Protein AF-A0A927W6A1-F1 (afdb_monomer_lite)

Radius of gyration: 21.69 Å; chains: 1; bounding box: 51×26×65 Å

Organism: NCBI:txid318464

Structure (mmCIF, N/CA/C/O backbone):
data_AF-A0A927W6A1-F1
#
_entry.id   AF-A0A927W6A1-F1
#
loop_
_atom_site.group_PDB
_atom_site.id
_atom_site.type_symbol
_atom_site.label_atom_id
_atom_site.label_alt_id
_atom_site.label_comp_id
_atom_site.label_asym_id
_atom_site.label_entity_id
_atom_site.label_seq_id
_atom_site.pdbx_PDB_ins_code
_atom_site.Cartn_x
_atom_site.Cartn_y
_atom_site.Cartn_z
_atom_site.occupancy
_atom_site.B_iso_or_equiv
_atom_site.auth_seq_id
_atom_site.auth_comp_id
_atom_site.auth_asym_id
_atom_site.auth_atom_id
_atom_site.pdbx_PDB_model_num
ATOM 1 N N . MET A 1 1 ? 11.408 -4.685 -9.439 1.00 85.69 1 MET A N 1
ATOM 2 C CA . MET A 1 1 ? 10.162 -3.893 -9.348 1.00 85.69 1 MET A CA 1
ATOM 3 C C . MET A 1 1 ? 8.971 -4.724 -8.869 1.00 85.69 1 MET A C 1
ATOM 5 O O . MET A 1 1 ? 8.303 -4.329 -7.91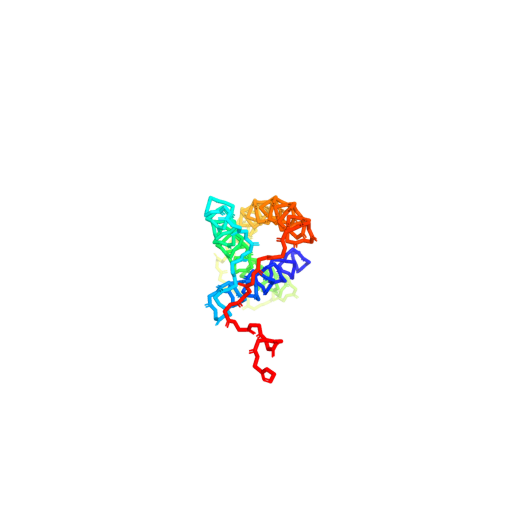9 1.00 85.69 1 MET A O 1
ATOM 9 N N . TYR A 1 2 ? 8.778 -5.912 -9.446 1.00 85.00 2 TYR A N 1
ATOM 10 C CA . TYR A 1 2 ? 7.746 -6.906 -9.119 1.00 85.00 2 TYR A CA 1
ATOM 11 C C . TYR A 1 2 ? 7.350 -7.038 -7.635 1.00 85.00 2 TYR A C 1
ATOM 13 O O . TYR A 1 2 ? 6.169 -6.963 -7.312 1.00 85.00 2 TYR A O 1
ATOM 21 N N . ILE A 1 3 ? 8.316 -7.168 -6.716 1.00 87.88 3 ILE A N 1
ATOM 22 C CA . ILE A 1 3 ? 8.034 -7.319 -5.273 1.00 87.88 3 ILE A CA 1
ATOM 23 C C . ILE A 1 3 ? 7.305 -6.092 -4.702 1.00 87.88 3 ILE A C 1
ATOM 25 O O . ILE A 1 3 ? 6.332 -6.233 -3.966 1.00 87.88 3 ILE A O 1
ATOM 29 N N . ILE A 1 4 ? 7.755 -4.884 -5.053 1.00 88.00 4 ILE A N 1
ATOM 30 C CA . ILE A 1 4 ? 7.174 -3.628 -4.556 1.00 88.00 4 ILE A CA 1
ATOM 31 C C . ILE A 1 4 ? 5.746 -3.462 -5.085 1.00 88.00 4 ILE A C 1
ATOM 33 O O . ILE A 1 4 ? 4.840 -3.094 -4.338 1.00 88.00 4 ILE A O 1
ATOM 37 N N . VAL A 1 5 ? 5.531 -3.790 -6.359 1.00 89.12 5 VAL A N 1
ATOM 38 C CA . VAL A 1 5 ? 4.205 -3.768 -6.991 1.00 89.12 5 VAL A CA 1
ATOM 39 C C . VAL A 1 5 ? 3.268 -4.774 -6.325 1.00 89.12 5 VAL A C 1
ATOM 41 O O . VAL A 1 5 ?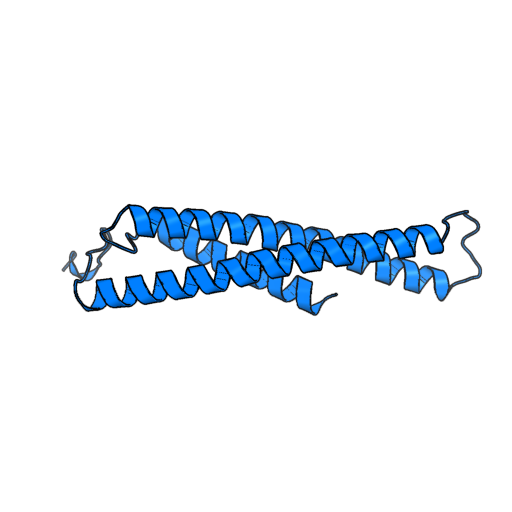 2.162 -4.406 -5.935 1.00 89.12 5 VAL A O 1
ATOM 44 N N . GLY A 1 6 ? 3.733 -6.006 -6.102 1.00 89.00 6 GLY A N 1
ATOM 45 C CA . GLY A 1 6 ? 2.965 -7.037 -5.402 1.00 89.00 6 GLY A CA 1
ATOM 46 C C . GLY A 1 6 ? 2.555 -6.617 -3.987 1.00 89.00 6 GLY A C 1
ATOM 47 O O . GLY A 1 6 ? 1.400 -6.797 -3.599 1.00 89.00 6 GLY A O 1
ATOM 48 N N . LEU A 1 7 ? 3.460 -5.985 -3.231 1.00 91.56 7 LEU A N 1
ATOM 49 C CA . LEU A 1 7 ? 3.157 -5.451 -1.899 1.00 91.56 7 LEU A CA 1
ATOM 50 C C . LEU A 1 7 ? 2.122 -4.318 -1.940 1.00 91.56 7 LEU A C 1
ATOM 52 O O . LEU A 1 7 ? 1.217 -4.291 -1.108 1.00 91.56 7 LEU A O 1
ATOM 56 N N . ASN A 1 8 ? 2.213 -3.407 -2.911 1.00 89.88 8 ASN A N 1
ATOM 57 C CA . ASN A 1 8 ? 1.224 -2.341 -3.078 1.00 89.88 8 ASN A CA 1
ATOM 58 C C . ASN A 1 8 ? -0.168 -2.895 -3.408 1.00 89.88 8 ASN A C 1
ATOM 60 O O . ASN A 1 8 ? -1.151 -2.473 -2.802 1.00 89.88 8 ASN A O 1
ATOM 64 N N . ILE A 1 9 ? -0.259 -3.885 -4.300 1.00 92.12 9 ILE A N 1
ATOM 65 C CA . ILE A 1 9 ? -1.526 -4.562 -4.615 1.00 92.12 9 ILE A CA 1
ATOM 66 C C . ILE A 1 9 ? -2.114 -5.204 -3.351 1.00 92.12 9 ILE A C 1
ATOM 68 O O . ILE A 1 9 ? -3.295 -5.015 -3.051 1.00 92.12 9 ILE A O 1
ATOM 72 N N . LEU A 1 10 ? -1.290 -5.900 -2.560 1.00 93.44 10 LEU A N 1
ATOM 73 C CA . LEU A 1 10 ? -1.716 -6.501 -1.293 1.00 93.44 10 LEU A CA 1
ATOM 74 C C . LEU A 1 10 ? -2.269 -5.451 -0.313 1.00 93.44 10 LEU A C 1
ATOM 76 O O . LEU A 1 10 ? -3.312 -5.672 0.305 1.00 93.44 10 LEU A O 1
ATOM 80 N N . LEU A 1 11 ? -1.604 -4.298 -0.184 1.00 91.81 11 LEU A N 1
ATOM 81 C CA . LEU A 1 11 ? -2.062 -3.201 0.675 1.00 91.81 11 LEU A CA 1
ATOM 82 C C . LEU A 1 11 ? -3.423 -2.650 0.233 1.00 91.81 11 LEU A C 1
ATOM 84 O O . LEU A 1 11 ? -4.281 -2.404 1.084 1.00 91.81 11 LEU A O 1
ATOM 88 N N . VAL A 1 12 ? -3.651 -2.510 -1.077 1.00 91.94 12 VAL A N 1
ATOM 89 C CA . VAL A 1 12 ? -4.958 -2.105 -1.618 1.00 91.94 12 VAL A CA 1
ATOM 90 C C . VAL A 1 12 ? -6.034 -3.123 -1.237 1.00 91.94 12 VAL A C 1
ATOM 92 O O . VAL A 1 12 ? -7.084 -2.730 -0.728 1.00 91.94 12 VAL A O 1
ATOM 95 N N . PHE A 1 13 ? -5.770 -4.424 -1.394 1.00 91.88 13 PHE A N 1
ATOM 96 C CA . PHE A 1 13 ? -6.717 -5.472 -0.995 1.00 91.88 13 PHE A CA 1
ATOM 97 C C . PHE A 1 13 ? -7.076 -5.401 0.492 1.00 91.88 13 PHE A C 1
ATOM 99 O O . PHE A 1 13 ? -8.257 -5.449 0.846 1.00 91.88 13 PHE A O 1
ATOM 106 N N . ILE A 1 14 ? -6.081 -5.239 1.369 1.00 89.81 14 ILE A N 1
ATOM 107 C CA . ILE A 1 14 ? -6.315 -5.093 2.811 1.00 89.81 14 ILE A CA 1
ATOM 108 C C . ILE A 1 14 ? -7.198 -3.868 3.082 1.00 89.81 14 ILE A C 1
ATOM 110 O O . ILE A 1 14 ? -8.185 -3.969 3.813 1.00 89.81 14 ILE A O 1
ATOM 114 N N . ALA A 1 15 ? -6.887 -2.725 2.469 1.00 88.31 15 ALA A N 1
ATOM 115 C CA . ALA A 1 15 ? -7.644 -1.494 2.657 1.00 88.31 15 ALA A CA 1
ATOM 116 C C . ALA A 1 15 ? -9.111 -1.630 2.203 1.00 88.31 15 ALA A C 1
ATOM 118 O O . ALA A 1 15 ? -10.015 -1.201 2.924 1.00 88.31 15 ALA A O 1
ATOM 119 N N . VAL A 1 16 ? -9.366 -2.303 1.074 1.00 87.94 16 VAL A N 1
ATOM 120 C CA . VAL A 1 16 ? -10.724 -2.593 0.581 1.00 87.94 16 VAL A CA 1
ATOM 121 C C . VAL A 1 16 ? -11.497 -3.474 1.561 1.00 87.94 16 VAL A C 1
ATOM 123 O O . VAL A 1 16 ? -12.635 -3.150 1.899 1.00 87.94 16 VAL A O 1
ATOM 126 N N . ILE A 1 17 ? -10.888 -4.544 2.086 1.00 86.56 17 ILE A N 1
ATOM 127 C CA . ILE A 1 17 ? -11.534 -5.423 3.078 1.00 86.56 17 ILE A CA 1
ATOM 128 C C . ILE A 1 17 ? -11.984 -4.620 4.307 1.00 86.56 17 ILE A C 1
ATOM 130 O O . ILE A 1 17 ? -13.095 -4.806 4.810 1.00 86.56 17 ILE A O 1
ATOM 134 N N . TYR A 1 18 ? -11.144 -3.705 4.793 1.00 82.94 18 TYR A N 1
ATOM 135 C CA . TYR A 1 18 ? -11.494 -2.858 5.932 1.00 82.94 18 TYR A CA 1
ATOM 136 C C . TYR A 1 18 ? -12.548 -1.804 5.597 1.00 82.94 18 TYR A C 1
ATOM 138 O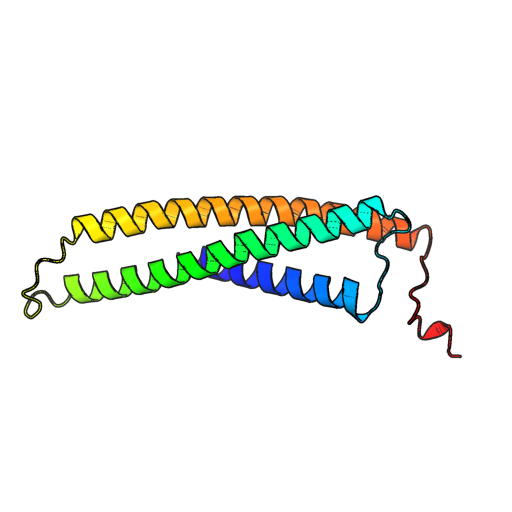 O . TYR A 1 18 ? -13.420 -1.548 6.426 1.00 82.94 18 TYR A O 1
ATOM 146 N N . MET A 1 19 ? -12.521 -1.234 4.393 1.00 83.19 19 MET A N 1
ATOM 147 C CA . MET A 1 19 ? -13.551 -0.305 3.927 1.00 83.19 19 MET A CA 1
ATOM 148 C C . MET A 1 19 ? -14.925 -0.985 3.861 1.00 83.19 19 MET A C 1
ATOM 150 O O . MET A 1 19 ? -15.900 -0.452 4.390 1.00 83.19 19 MET A O 1
ATOM 154 N N . VAL A 1 20 ? -14.983 -2.199 3.304 1.00 80.25 20 VAL A N 1
ATOM 155 C CA . VAL A 1 20 ? -16.177 -3.059 3.276 1.00 80.25 20 VAL A CA 1
ATOM 156 C C . VAL A 1 20 ? -16.678 -3.307 4.697 1.00 80.25 20 VAL A C 1
ATOM 158 O O . VAL A 1 20 ? -17.848 -3.060 4.979 1.00 80.25 20 VAL A O 1
ATOM 161 N N . LYS A 1 21 ? -15.802 -3.715 5.627 1.00 74.31 21 LYS A N 1
ATOM 162 C CA . LYS A 1 21 ? -16.183 -3.910 7.038 1.00 74.31 21 LYS A CA 1
ATOM 163 C C . LYS A 1 21 ? -16.745 -2.639 7.680 1.00 74.31 21 LYS A C 1
ATOM 165 O O . LYS A 1 21 ? -17.721 -2.721 8.419 1.00 74.31 21 LYS A O 1
ATOM 170 N N . ASN A 1 22 ? -16.156 -1.480 7.401 1.00 71.94 22 ASN A N 1
ATOM 171 C CA . ASN A 1 22 ? -16.568 -0.216 8.005 1.00 71.94 22 ASN A CA 1
ATOM 172 C C . ASN A 1 22 ? -17.930 0.270 7.462 1.00 71.94 22 ASN A C 1
ATOM 174 O O . ASN A 1 22 ? -18.780 0.696 8.239 1.00 71.94 22 ASN A O 1
ATOM 178 N N . ILE A 1 23 ? -18.163 0.158 6.146 1.00 68.62 23 ILE A N 1
ATOM 179 C CA . ILE A 1 23 ? -19.380 0.654 5.477 1.00 68.62 23 ILE A CA 1
ATOM 180 C C . ILE A 1 23 ? -20.533 -0.359 5.549 1.00 68.62 23 ILE A C 1
ATOM 182 O O . ILE A 1 23 ? -21.614 -0.023 6.027 1.00 68.62 23 ILE A O 1
ATOM 186 N N . LEU A 1 24 ? -20.327 -1.600 5.090 1.00 59.53 24 LEU A N 1
ATOM 187 C CA . LEU A 1 24 ? -21.413 -2.581 4.916 1.00 59.53 24 LEU A CA 1
ATOM 188 C C . LEU A 1 24 ? -21.916 -3.149 6.242 1.00 59.53 24 LEU A C 1
ATOM 190 O O . LEU A 1 24 ? -23.111 -3.375 6.404 1.00 59.53 24 LEU A O 1
ATOM 194 N N . ILE A 1 25 ? -21.022 -3.352 7.210 1.00 58.03 25 ILE A N 1
ATOM 195 C CA . ILE A 1 25 ? -21.390 -3.919 8.517 1.00 58.03 25 ILE A CA 1
ATOM 196 C C . ILE A 1 25 ? -21.789 -2.800 9.499 1.00 58.03 25 ILE A C 1
ATOM 198 O O . ILE A 1 25 ? -22.203 -3.069 10.625 1.00 58.03 25 ILE A O 1
ATOM 202 N N . ASN A 1 26 ? -21.703 -1.528 9.073 1.00 58.44 26 ASN A N 1
ATOM 203 C CA . ASN A 1 26 ? -21.897 -0.351 9.925 1.00 58.44 26 ASN A CA 1
ATOM 204 C C . ASN A 1 26 ? -21.099 -0.494 11.240 1.00 58.44 26 ASN A C 1
ATOM 206 O O . ASN A 1 26 ? -21.582 -0.222 12.345 1.00 58.44 26 ASN A O 1
ATOM 210 N N . TYR A 1 27 ? -19.893 -1.052 11.102 1.00 58.84 27 TYR A N 1
ATOM 211 C CA . TYR A 1 27 ? -19.079 -1.527 12.205 1.00 58.84 27 TYR A CA 1
ATOM 212 C C . TYR A 1 27 ? -18.365 -0.331 12.824 1.00 58.84 27 TYR A C 1
ATOM 214 O O . TYR A 1 27 ? -17.349 0.135 12.312 1.00 58.84 27 TYR A O 1
ATOM 222 N N . ARG A 1 28 ? -18.896 0.190 13.936 1.00 60.19 28 ARG A N 1
ATOM 223 C CA . ARG A 1 28 ? -18.174 1.189 14.730 1.00 60.19 28 ARG A CA 1
ATOM 224 C C . ARG A 1 28 ? -16.942 0.528 15.334 1.00 60.19 28 ARG A C 1
ATOM 226 O O . ARG A 1 28 ? -17.056 -0.251 16.274 1.00 60.19 28 ARG A O 1
ATOM 233 N N . LEU A 1 29 ? -15.776 0.872 14.790 1.00 62.06 29 LEU A N 1
ATOM 234 C CA . LEU A 1 29 ? -14.492 0.429 15.318 1.00 62.06 29 LEU A CA 1
ATOM 235 C C . LEU A 1 29 ? -14.321 0.964 16.753 1.00 62.06 29 LEU A C 1
ATOM 237 O O . LEU A 1 29 ? -14.134 0.175 17.661 1.00 62.06 29 LEU A O 1
ATOM 241 N N . SER A 1 30 ? -14.489 2.262 17.003 1.00 61.12 30 SER A N 1
ATOM 242 C CA . SER A 1 30 ? -14.450 2.861 18.352 1.00 61.12 30 SER A CA 1
ATOM 243 C C . SER A 1 30 ? -15.720 3.655 18.675 1.00 61.12 30 SER A C 1
ATOM 245 O O . SER A 1 30 ? -16.429 4.107 17.766 1.00 61.12 30 SER A O 1
ATOM 247 N N . GLU A 1 31 ? -15.997 3.853 19.973 1.00 65.69 31 GLU A N 1
ATOM 248 C CA . GLU A 1 31 ? -16.993 4.830 20.447 1.00 65.69 31 GLU A CA 1
ATOM 249 C C . GLU A 1 31 ? -16.568 6.266 20.125 1.00 65.69 31 GLU A C 1
ATOM 251 O O . GLU A 1 31 ? -17.409 7.135 19.886 1.00 65.69 31 GLU A O 1
ATOM 256 N N . SER A 1 32 ? -15.257 6.508 20.050 1.00 67.38 32 SER A N 1
ATOM 257 C CA . SER A 1 32 ? -14.695 7.782 19.630 1.00 67.38 32 SER A CA 1
ATOM 258 C C . SER A 1 32 ? -14.856 7.969 18.120 1.00 67.38 32 SER A C 1
ATOM 260 O O . SER A 1 32 ? -14.165 7.344 17.310 1.00 67.38 32 SER A O 1
ATOM 262 N N . GLY A 1 33 ? -15.738 8.895 17.728 1.00 69.69 33 GLY A N 1
ATOM 263 C CA . GLY A 1 33 ? -15.920 9.286 16.325 1.00 69.69 33 GLY A CA 1
ATOM 264 C C . GLY A 1 33 ? -14.626 9.767 15.655 1.00 69.69 33 GLY A C 1
ATOM 265 O O . GLY A 1 33 ? -14.429 9.528 14.465 1.00 69.69 33 GLY A O 1
ATOM 266 N N . LEU A 1 34 ? -13.705 10.354 16.428 1.00 78.12 34 LEU A N 1
ATOM 267 C CA . LEU A 1 34 ? -12.410 10.827 15.938 1.00 78.12 34 LEU A CA 1
ATOM 268 C C . LEU A 1 34 ? -11.512 9.668 15.486 1.00 78.12 34 LEU A C 1
ATOM 270 O O . LEU A 1 34 ? -10.951 9.727 14.395 1.00 78.12 34 LEU A O 1
ATOM 274 N N . LYS A 1 35 ? -11.428 8.577 16.262 1.00 79.06 35 LYS A N 1
ATOM 275 C CA . LYS A 1 35 ? -10.618 7.401 15.894 1.00 79.06 35 LYS A CA 1
ATOM 276 C C . LYS A 1 35 ? -11.131 6.724 14.618 1.00 79.06 35 LYS A C 1
ATOM 278 O O . LYS A 1 35 ? -10.330 6.337 13.769 1.00 79.06 35 LYS A O 1
ATOM 283 N N . ASN A 1 36 ? -12.453 6.637 14.449 1.00 77.12 36 ASN A N 1
ATOM 284 C CA . ASN A 1 36 ? -13.058 6.104 13.222 1.00 77.12 36 ASN A CA 1
ATOM 285 C C . ASN A 1 36 ? -12.771 7.005 12.012 1.00 77.12 36 ASN A C 1
ATOM 287 O O . ASN A 1 36 ? -12.456 6.496 10.938 1.00 77.12 36 ASN A O 1
ATOM 291 N N . GLY A 1 37 ? -12.820 8.330 12.196 1.00 80.56 37 GLY A N 1
ATOM 292 C CA . GLY A 1 37 ? -12.425 9.300 11.172 1.00 80.56 37 GLY A CA 1
ATOM 293 C C . GLY A 1 37 ? -10.957 9.152 10.763 1.00 80.56 37 GLY A C 1
ATOM 294 O O . GLY A 1 37 ? -10.661 9.049 9.575 1.00 80.56 37 GLY A O 1
ATOM 295 N N . CYS A 1 38 ? -10.042 9.043 11.733 1.00 85.88 38 CYS A N 1
ATOM 296 C CA . CYS A 1 38 ? -8.621 8.804 11.464 1.00 85.88 38 CYS A CA 1
ATOM 297 C C . CYS A 1 38 ? -8.388 7.501 10.688 1.00 85.88 38 CYS A C 1
ATOM 299 O O . CYS A 1 38 ? -7.598 7.489 9.748 1.00 85.88 38 CYS A O 1
ATOM 301 N N . ILE A 1 39 ? -9.092 6.418 11.032 1.00 85.56 39 ILE A N 1
ATOM 302 C CA . ILE A 1 39 ? -9.004 5.158 10.284 1.00 85.56 39 ILE A CA 1
ATOM 303 C C . ILE A 1 39 ? -9.489 5.325 8.844 1.00 85.56 39 ILE A C 1
ATOM 305 O O . ILE A 1 39 ? -8.816 4.856 7.930 1.00 85.56 39 ILE A O 1
ATOM 309 N N . ALA A 1 40 ? -10.617 6.003 8.627 1.00 85.94 40 ALA A N 1
ATOM 310 C CA . ALA A 1 40 ? -11.127 6.242 7.280 1.00 85.94 40 ALA A CA 1
ATOM 311 C C . ALA A 1 40 ? -10.120 7.037 6.431 1.00 85.94 40 ALA A C 1
ATOM 313 O O . ALA A 1 40 ? -9.833 6.649 5.302 1.00 85.94 40 ALA A O 1
ATOM 314 N N . ILE A 1 41 ? -9.518 8.087 7.002 1.00 89.31 41 ILE A N 1
ATOM 315 C CA . ILE A 1 41 ? -8.482 8.885 6.331 1.00 89.31 41 ILE A CA 1
ATOM 316 C C . ILE A 1 41 ? -7.266 8.019 5.983 1.00 89.31 41 ILE A C 1
ATOM 318 O O . ILE A 1 41 ? -6.789 8.061 4.851 1.00 89.31 41 ILE A O 1
ATOM 322 N N . LEU A 1 42 ? -6.786 7.198 6.921 1.00 90.12 42 LEU A N 1
ATOM 323 C CA . LEU A 1 42 ? -5.649 6.308 6.679 1.00 90.12 42 LEU A CA 1
ATOM 324 C C . LEU A 1 42 ? -5.944 5.279 5.584 1.00 90.12 42 LEU A C 1
ATOM 326 O O . LEU A 1 42 ? -5.078 5.026 4.752 1.00 90.12 42 LEU A O 1
ATOM 330 N N . ILE A 1 43 ? -7.159 4.724 5.541 1.00 88.88 43 ILE A N 1
ATOM 331 C CA . ILE A 1 43 ? -7.595 3.826 4.463 1.00 88.88 43 ILE A CA 1
ATOM 332 C C . ILE A 1 43 ? -7.549 4.551 3.114 1.00 88.88 43 ILE A C 1
ATOM 334 O O . ILE A 1 43 ? -6.975 4.014 2.169 1.00 88.88 43 ILE A O 1
ATOM 338 N N . CYS A 1 44 ? -8.073 5.776 3.026 1.00 90.62 44 CYS A N 1
ATOM 339 C CA . CYS A 1 44 ? -8.031 6.564 1.792 1.00 90.62 44 CYS A CA 1
ATOM 340 C C . CYS A 1 44 ? -6.595 6.835 1.324 1.00 90.62 44 CYS A C 1
ATOM 342 O O . CYS A 1 44 ? -6.293 6.650 0.147 1.00 90.62 44 CYS A O 1
ATOM 344 N N . ILE A 1 45 ? -5.699 7.220 2.240 1.00 91.69 45 ILE A N 1
ATOM 345 C CA . ILE A 1 45 ? -4.277 7.441 1.935 1.00 91.69 45 ILE A CA 1
ATOM 346 C C . ILE A 1 45 ? -3.639 6.139 1.436 1.00 91.69 45 ILE A C 1
ATOM 348 O O . ILE A 1 45 ? -2.986 6.137 0.395 1.00 91.69 45 ILE A O 1
ATOM 352 N N . MET A 1 46 ? -3.860 5.012 2.118 1.00 92.75 46 MET A N 1
ATOM 353 C CA . MET A 1 46 ? -3.315 3.721 1.689 1.00 92.75 46 MET A CA 1
ATOM 354 C C . MET A 1 46 ? -3.793 3.331 0.290 1.00 92.75 46 MET A C 1
ATOM 356 O O . MET A 1 46 ? -2.958 2.997 -0.543 1.00 92.75 46 MET A O 1
ATOM 360 N N . VAL A 1 47 ? -5.098 3.411 0.008 1.00 93.00 47 VAL A N 1
ATOM 361 C CA . VAL A 1 47 ? -5.648 3.077 -1.318 1.00 93.00 47 VAL A CA 1
ATOM 362 C C . VAL A 1 47 ? -5.076 3.998 -2.390 1.00 93.00 47 VAL A C 1
ATOM 364 O O . VAL A 1 47 ? -4.656 3.515 -3.437 1.00 93.00 47 VAL A O 1
ATOM 367 N N . TRP A 1 48 ? -5.014 5.305 -2.127 1.00 93.75 48 TRP A N 1
ATOM 368 C CA . TRP A 1 48 ? -4.499 6.273 -3.090 1.00 93.75 48 TRP A CA 1
ATOM 369 C C . TRP A 1 48 ? -3.029 6.013 -3.422 1.00 93.75 48 TRP A C 1
ATOM 371 O O . TRP A 1 48 ? -2.673 5.848 -4.586 1.00 93.75 48 TRP A O 1
ATOM 381 N N . PHE A 1 49 ? -2.162 5.946 -2.412 1.00 93.81 49 PHE A N 1
ATOM 382 C CA . PHE A 1 49 ? -0.724 5.813 -2.638 1.00 93.81 49 PHE A CA 1
ATOM 383 C C . PHE A 1 49 ? -0.331 4.404 -3.089 1.00 93.81 49 PHE A C 1
ATOM 385 O O . PHE A 1 49 ? 0.439 4.275 -4.037 1.00 93.81 49 PHE A O 1
ATOM 392 N N . ALA A 1 50 ? -0.887 3.345 -2.492 1.00 91.56 50 ALA A N 1
ATOM 393 C CA . ALA A 1 50 ? -0.599 1.981 -2.935 1.00 91.56 50 ALA A CA 1
ATOM 394 C C . ALA A 1 50 ? -1.202 1.693 -4.320 1.00 91.56 50 ALA A C 1
ATOM 396 O O . ALA A 1 50 ? -0.547 1.067 -5.147 1.00 91.56 50 ALA A O 1
ATOM 397 N N . GLY A 1 51 ? -2.403 2.203 -4.618 1.00 91.50 51 GLY A N 1
ATOM 398 C CA . GLY A 1 51 ? -3.026 2.066 -5.936 1.00 91.50 51 GLY A CA 1
ATOM 399 C C . GLY A 1 51 ? -2.204 2.737 -7.036 1.00 91.50 51 GLY A C 1
ATOM 400 O O . GLY A 1 51 ? -1.869 2.096 -8.030 1.00 91.50 51 GLY A O 1
ATOM 401 N N . ASN A 1 52 ? -1.793 3.992 -6.830 1.00 91.50 52 ASN A N 1
ATOM 402 C CA . ASN A 1 52 ? -0.917 4.689 -7.776 1.00 91.50 52 ASN A CA 1
ATOM 403 C C . ASN A 1 52 ? 0.462 4.015 -7.888 1.00 91.50 52 ASN A C 1
ATOM 405 O O . ASN A 1 52 ? 0.972 3.850 -8.993 1.00 91.50 52 ASN A O 1
ATOM 409 N N . GLY A 1 53 ? 1.044 3.565 -6.770 1.00 88.44 53 GLY A N 1
ATOM 410 C CA . GLY A 1 53 ? 2.307 2.821 -6.767 1.00 88.44 53 GLY A CA 1
ATOM 411 C C . GLY A 1 53 ? 2.234 1.505 -7.547 1.00 88.44 53 GLY A C 1
ATOM 412 O O . GLY A 1 53 ? 3.180 1.162 -8.253 1.00 88.44 53 GLY A O 1
ATOM 413 N N . ALA A 1 54 ? 1.109 0.790 -7.469 1.00 91.38 54 ALA A N 1
ATOM 414 C CA . ALA A 1 54 ? 0.874 -0.418 -8.252 1.00 91.38 54 ALA A CA 1
ATOM 415 C C . ALA A 1 54 ? 0.711 -0.109 -9.747 1.00 91.38 54 ALA A C 1
ATOM 417 O O . ALA A 1 54 ? 1.381 -0.731 -10.564 1.00 91.38 54 ALA A O 1
ATOM 418 N N . LEU A 1 55 ? -0.123 0.875 -10.107 1.00 91.69 55 LEU A N 1
ATOM 419 C CA . LEU A 1 55 ? -0.378 1.236 -11.507 1.00 91.69 55 LEU A CA 1
ATOM 420 C C . LEU A 1 55 ? 0.887 1.706 -12.232 1.00 91.69 55 LEU A C 1
ATOM 422 O O . LEU A 1 55 ? 1.184 1.227 -13.323 1.00 91.69 55 LEU A O 1
ATOM 426 N N . VAL A 1 56 ? 1.646 2.622 -11.625 1.00 89.62 56 VAL A N 1
ATOM 427 C CA . VAL A 1 56 ? 2.913 3.102 -12.200 1.00 89.62 56 VAL A CA 1
ATOM 428 C C . VAL A 1 56 ? 3.941 1.970 -12.235 1.00 89.62 56 VAL A C 1
ATOM 430 O O . VAL A 1 56 ? 4.660 1.811 -13.215 1.00 89.62 56 VAL A O 1
ATOM 433 N N . GLY A 1 57 ? 3.976 1.126 -11.202 1.00 88.31 57 GLY A N 1
ATOM 434 C CA . GLY A 1 57 ? 4.901 0.003 -11.149 1.00 88.31 57 GLY A CA 1
ATOM 435 C C . GLY A 1 57 ? 4.656 -1.078 -12.204 1.00 88.31 57 GLY A C 1
ATOM 436 O O . GLY A 1 57 ? 5.629 -1.638 -12.698 1.00 88.31 57 GLY A O 1
ATOM 437 N N . ILE A 1 58 ? 3.399 -1.343 -12.580 1.00 90.06 58 ILE A N 1
ATOM 438 C CA . ILE A 1 58 ? 3.058 -2.253 -13.689 1.00 90.06 58 ILE A CA 1
ATOM 439 C C . ILE A 1 58 ? 3.571 -1.687 -15.016 1.00 90.06 58 ILE A C 1
ATOM 441 O O . ILE A 1 58 ? 4.247 -2.396 -15.751 1.00 90.06 58 ILE A O 1
ATOM 445 N N . LYS A 1 59 ? 3.343 -0.395 -15.283 1.00 87.69 59 LYS A N 1
ATOM 446 C CA . LYS A 1 59 ? 3.839 0.256 -16.508 1.00 87.69 59 LYS A CA 1
ATOM 447 C C . LYS A 1 59 ? 5.361 0.212 -16.626 1.00 87.69 59 LYS A C 1
ATOM 449 O O . LYS A 1 59 ? 5.887 0.030 -17.715 1.00 87.69 59 LYS A O 1
ATOM 454 N N . ILE A 1 60 ? 6.070 0.368 -15.506 1.00 88.06 60 ILE A N 1
ATOM 455 C CA . ILE A 1 60 ? 7.533 0.245 -15.484 1.00 88.06 60 ILE A CA 1
ATOM 456 C C . ILE A 1 60 ? 7.964 -1.178 -15.825 1.00 88.06 60 ILE A C 1
ATOM 458 O O . ILE A 1 60 ? 8.903 -1.339 -16.588 1.00 88.06 60 ILE A O 1
ATOM 462 N N . ILE A 1 61 ? 7.295 -2.190 -15.272 1.00 87.25 61 ILE A N 1
ATOM 463 C CA . ILE A 1 61 ? 7.589 -3.594 -15.575 1.00 87.25 61 ILE A CA 1
ATOM 464 C C . ILE A 1 61 ? 7.420 -3.863 -17.077 1.00 87.25 61 ILE A C 1
ATOM 466 O O . ILE A 1 61 ? 8.333 -4.385 -17.703 1.00 87.25 61 ILE A O 1
ATOM 470 N N . GLU A 1 62 ? 6.306 -3.425 -17.669 1.00 84.56 62 GLU A N 1
ATOM 471 C CA . GLU A 1 62 ? 6.061 -3.571 -19.111 1.00 84.56 62 GLU A CA 1
ATOM 472 C C . GLU A 1 62 ? 7.126 -2.850 -19.955 1.00 84.56 62 GLU A C 1
ATOM 474 O O . GLU A 1 62 ? 7.589 -3.376 -20.968 1.00 84.56 62 GLU A O 1
ATOM 479 N N . ALA A 1 63 ? 7.552 -1.657 -19.526 1.00 81.50 63 ALA A N 1
ATOM 480 C CA . ALA A 1 63 ? 8.608 -0.900 -20.192 1.00 81.50 63 ALA A CA 1
ATOM 481 C C . ALA A 1 63 ? 9.994 -1.558 -20.049 1.00 81.50 63 ALA A C 1
ATOM 483 O O . ALA A 1 63 ? 10.772 -1.525 -20.998 1.00 81.50 63 ALA A O 1
ATOM 484 N N . GLU A 1 64 ? 10.304 -2.165 -18.897 1.00 85.25 64 GLU A N 1
ATOM 485 C CA . GLU A 1 64 ? 11.537 -2.934 -18.678 1.00 85.25 64 GLU A CA 1
ATOM 4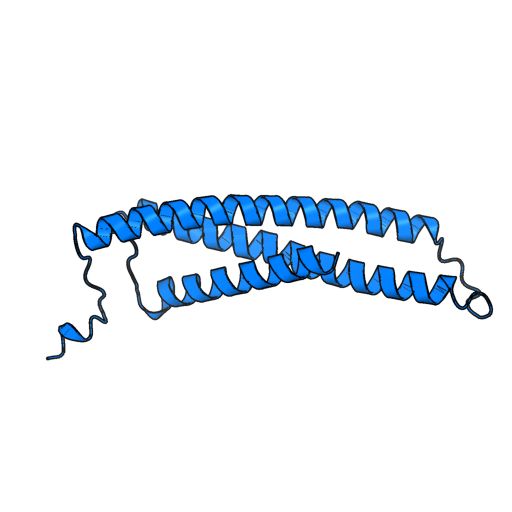86 C C . GLU A 1 64 ? 11.586 -4.169 -19.586 1.00 85.25 64 GLU A C 1
ATOM 488 O O . GLU A 1 64 ? 12.585 -4.359 -20.278 1.00 85.25 64 GLU A O 1
ATOM 493 N N . ASP A 1 65 ? 10.501 -4.943 -19.650 1.00 82.94 65 ASP A N 1
ATOM 494 C CA . ASP A 1 65 ? 10.412 -6.143 -20.492 1.00 82.94 65 ASP A CA 1
ATOM 495 C C . ASP A 1 65 ? 10.516 -5.785 -21.990 1.00 82.94 65 ASP A C 1
ATOM 497 O O . ASP A 1 65 ? 11.195 -6.461 -22.767 1.00 82.94 65 ASP A O 1
ATOM 501 N N . THR A 1 66 ? 9.889 -4.676 -22.403 1.00 79.25 66 THR A N 1
ATOM 502 C CA . THR A 1 66 ? 9.963 -4.171 -23.785 1.00 79.25 66 THR A CA 1
ATOM 503 C C . THR A 1 66 ? 11.380 -3.711 -24.142 1.00 79.25 66 THR A C 1
ATOM 505 O O . THR A 1 66 ? 11.872 -4.000 -25.233 1.00 79.25 66 THR A O 1
ATOM 508 N N . LEU A 1 67 ? 12.061 -3.022 -23.221 1.00 80.19 67 LEU A N 1
ATOM 509 C CA . LEU A 1 67 ? 13.447 -2.588 -23.404 1.00 80.19 67 LEU A CA 1
ATOM 510 C C . LEU A 1 67 ? 14.398 -3.789 -23.508 1.00 80.19 67 LEU A C 1
ATOM 512 O O . LEU A 1 67 ? 15.287 -3.799 -24.355 1.00 80.19 67 LEU A O 1
ATOM 516 N N . GLU A 1 68 ? 14.206 -4.807 -22.667 1.00 81.88 68 GLU A N 1
ATOM 517 C CA . GLU A 1 68 ? 14.986 -6.046 -22.708 1.00 81.88 68 GLU A CA 1
ATOM 518 C C . GLU A 1 68 ? 14.799 -6.782 -24.043 1.00 81.88 68 GLU A C 1
ATOM 520 O O . GLU A 1 68 ? 15.774 -7.243 -24.636 1.00 81.88 68 GLU A O 1
ATOM 525 N N . TYR A 1 69 ? 13.573 -6.819 -24.574 1.00 77.19 69 TYR A N 1
ATOM 526 C CA . TYR A 1 69 ? 13.301 -7.369 -25.902 1.00 77.19 69 TYR A CA 1
ATOM 527 C C . TYR A 1 69 ? 14.013 -6.596 -27.023 1.00 77.19 69 TYR A C 1
ATOM 529 O O . TYR A 1 69 ? 14.593 -7.222 -27.910 1.00 77.19 69 TYR A O 1
ATOM 537 N N . MET A 1 70 ? 14.000 -5.258 -26.984 1.00 72.88 70 MET A N 1
ATOM 538 C CA . MET A 1 70 ? 14.667 -4.413 -27.988 1.00 72.88 70 MET A CA 1
ATOM 539 C C . MET A 1 70 ? 16.192 -4.575 -27.968 1.00 72.88 70 MET A C 1
ATOM 541 O O . MET A 1 70 ? 16.810 -4.636 -29.024 1.00 72.88 70 MET A O 1
ATOM 545 N N . ILE A 1 71 ? 16.794 -4.681 -26.778 1.00 76.19 71 ILE A N 1
ATOM 546 C CA . ILE A 1 71 ? 18.245 -4.882 -26.620 1.00 76.19 71 ILE A CA 1
ATOM 547 C C . ILE A 1 71 ? 18.671 -6.273 -27.110 1.00 76.19 71 ILE A C 1
ATOM 549 O O . ILE A 1 71 ? 19.746 -6.426 -27.677 1.00 76.19 71 ILE A O 1
ATOM 553 N N . ASN A 1 72 ? 17.844 -7.298 -26.899 1.00 78.62 72 ASN A N 1
ATOM 554 C CA . ASN A 1 72 ? 18.197 -8.672 -27.259 1.00 78.62 72 ASN A CA 1
ATOM 555 C C . ASN A 1 72 ? 17.929 -9.022 -28.736 1.00 78.62 72 ASN A C 1
ATOM 557 O O . ASN A 1 72 ? 18.417 -10.049 -29.199 1.00 78.62 72 ASN A O 1
ATOM 561 N N . ASN A 1 73 ? 17.174 -8.199 -29.475 1.00 71.31 73 ASN A N 1
ATOM 562 C CA . ASN A 1 73 ? 16.794 -8.444 -30.875 1.00 71.31 73 ASN A CA 1
ATOM 563 C C . ASN A 1 73 ? 17.243 -7.301 -31.807 1.00 71.31 73 ASN A C 1
ATOM 565 O O . ASN A 1 73 ? 16.470 -6.851 -32.649 1.00 71.31 73 ASN A O 1
ATOM 569 N N . GLU A 1 74 ? 18.491 -6.845 -31.649 1.00 58.53 74 GLU A N 1
ATOM 570 C CA . GLU A 1 74 ? 19.129 -5.676 -32.296 1.00 58.53 74 GLU A CA 1
ATOM 571 C C . GLU A 1 74 ? 19.012 -5.549 -33.840 1.00 58.53 74 GLU A C 1
ATOM 573 O O . GLU A 1 74 ? 19.468 -4.549 -34.388 1.00 58.53 74 GLU A O 1
ATOM 578 N N . GLU A 1 75 ? 18.397 -6.487 -34.571 1.00 52.41 75 GLU A N 1
ATOM 579 C CA . GLU A 1 75 ? 18.407 -6.509 -36.044 1.00 52.41 75 GLU A CA 1
ATOM 580 C C . GLU A 1 75 ? 17.171 -5.926 -36.765 1.00 52.41 75 GLU A C 1
ATOM 582 O O . GLU A 1 75 ? 17.255 -5.718 -37.972 1.00 52.41 75 GLU A O 1
ATOM 587 N N . GLU A 1 76 ? 16.052 -5.592 -36.100 1.00 52.34 76 GLU A N 1
ATOM 588 C CA . GLU A 1 76 ? 14.820 -5.204 -36.838 1.00 52.34 76 GLU A CA 1
ATOM 589 C C . GLU A 1 76 ? 14.136 -3.873 -36.480 1.00 52.34 76 GLU A C 1
ATOM 591 O O . GLU A 1 76 ? 13.170 -3.505 -37.149 1.00 52.34 76 GLU A O 1
ATOM 596 N N . VAL A 1 77 ? 14.619 -3.078 -35.520 1.00 53.41 77 VAL A N 1
ATOM 597 C CA . VAL A 1 77 ? 13.936 -1.813 -35.170 1.00 53.41 77 VAL A CA 1
ATOM 598 C C . VAL A 1 77 ? 14.785 -0.600 -35.536 1.00 53.41 77 VAL A C 1
ATOM 600 O O . VAL A 1 77 ? 15.445 0.028 -34.715 1.00 53.41 77 VAL A O 1
ATOM 603 N N . SER A 1 78 ? 14.725 -0.268 -36.825 1.00 48.78 78 SER A N 1
ATOM 604 C CA . SER A 1 78 ? 14.988 1.072 -37.348 1.00 48.78 78 SER A CA 1
ATOM 605 C C . SER A 1 78 ? 13.887 2.018 -36.858 1.00 48.78 78 SER A C 1
ATOM 607 O O . SER A 1 78 ? 12.946 2.301 -37.593 1.00 48.78 78 SER A O 1
ATOM 609 N N . GLU A 1 79 ? 13.985 2.512 -35.630 1.00 52.75 79 GLU A N 1
ATOM 610 C CA . GLU A 1 79 ? 13.310 3.747 -35.229 1.00 52.75 79 GLU A CA 1
ATOM 611 C C . GLU A 1 79 ? 14.035 4.366 -34.031 1.00 52.75 79 GLU A C 1
ATOM 613 O O . GLU A 1 79 ? 14.458 3.669 -33.113 1.00 52.75 79 GLU A O 1
ATOM 618 N N . GLU A 1 80 ? 14.204 5.688 -34.086 1.00 54.62 80 GLU A N 1
ATOM 619 C CA . GLU A 1 80 ? 14.942 6.577 -33.178 1.00 54.62 80 GLU A CA 1
ATOM 620 C C . GLU A 1 80 ? 14.360 6.643 -31.749 1.00 54.62 80 GLU A C 1
ATOM 622 O O . GLU A 1 80 ? 14.222 7.720 -31.163 1.00 54.62 80 GLU A O 1
ATOM 627 N N . LEU A 1 81 ? 13.986 5.514 -31.147 1.00 56.75 81 LEU A N 1
ATOM 628 C CA . LEU A 1 81 ? 13.659 5.478 -29.731 1.00 56.75 81 LEU A CA 1
ATOM 629 C C . LEU A 1 81 ? 14.977 5.522 -28.949 1.00 56.75 81 LEU A C 1
ATOM 631 O O . LEU A 1 81 ? 15.674 4.517 -28.821 1.00 56.75 81 LEU A O 1
ATOM 635 N N . ASP A 1 82 ? 15.346 6.705 -28.451 1.00 68.25 82 ASP A N 1
ATOM 636 C CA . ASP A 1 82 ? 16.549 6.872 -27.635 1.00 68.25 82 ASP A CA 1
ATOM 637 C C . ASP A 1 82 ? 16.431 6.015 -26.364 1.00 68.25 82 ASP A C 1
ATOM 639 O O . ASP A 1 82 ? 15.757 6.360 -25.388 1.00 68.25 82 ASP A O 1
ATOM 643 N N . VAL A 1 83 ? 17.103 4.866 -26.386 1.00 68.88 83 VAL A N 1
ATOM 644 C CA . VAL A 1 83 ? 17.176 3.890 -25.294 1.00 68.88 83 VAL A CA 1
ATOM 645 C C . VAL A 1 83 ? 17.579 4.566 -23.976 1.00 68.88 83 VAL A C 1
ATOM 647 O O . VAL A 1 83 ? 17.127 4.151 -22.904 1.00 68.88 83 VAL A O 1
ATOM 650 N N . ASN A 1 84 ? 18.385 5.635 -24.022 1.00 72.00 84 ASN A N 1
ATOM 651 C CA . ASN A 1 84 ? 18.771 6.384 -22.826 1.00 72.00 84 ASN A CA 1
ATOM 652 C C . ASN A 1 84 ? 17.620 7.221 -22.261 1.00 72.00 84 ASN A C 1
ATOM 654 O O . ASN A 1 84 ? 17.472 7.298 -21.040 1.00 72.00 84 ASN A O 1
ATOM 658 N N . PHE A 1 85 ? 16.775 7.800 -23.115 1.00 73.56 85 PHE A N 1
ATOM 659 C CA . PHE A 1 85 ? 15.579 8.525 -22.686 1.00 73.56 85 PHE A CA 1
ATOM 660 C C . PHE A 1 85 ? 14.575 7.593 -21.990 1.00 73.56 85 PHE A C 1
ATOM 662 O O . PHE A 1 85 ? 14.045 7.924 -20.924 1.00 73.56 85 PHE A O 1
ATOM 669 N N . VAL A 1 86 ? 14.367 6.391 -22.535 1.00 72.62 86 VAL A N 1
ATOM 670 C CA . VAL A 1 86 ? 13.499 5.372 -21.918 1.00 72.62 86 VAL A CA 1
ATOM 671 C C . VAL A 1 86 ? 14.060 4.918 -20.566 1.00 72.62 86 VAL A C 1
ATOM 673 O O . VAL A 1 86 ? 13.321 4.875 -19.581 1.00 72.62 86 VAL A O 1
ATOM 676 N N . LYS A 1 87 ? 15.373 4.660 -20.471 1.00 77.38 87 LYS A N 1
ATOM 677 C CA . LYS A 1 87 ? 16.031 4.305 -19.199 1.00 77.38 87 LYS A CA 1
ATOM 678 C C . LYS A 1 87 ? 15.878 5.391 -18.131 1.00 77.38 87 LYS A C 1
ATOM 680 O O . LYS A 1 87 ? 15.522 5.067 -16.999 1.00 77.38 87 LYS A O 1
ATOM 685 N N . LEU A 1 88 ? 16.094 6.662 -18.483 1.00 78.06 88 LEU A N 1
ATOM 686 C CA . LEU A 1 88 ? 15.937 7.793 -17.558 1.00 78.06 88 LEU A CA 1
ATOM 687 C C . LEU A 1 88 ? 14.492 7.939 -17.063 1.00 78.06 88 LEU A C 1
ATOM 689 O O . LEU A 1 88 ? 14.266 8.183 -15.878 1.00 78.06 88 LEU A O 1
ATOM 693 N N . THR A 1 89 ? 13.517 7.740 -17.952 1.00 80.50 89 THR A N 1
ATOM 694 C CA . THR A 1 89 ? 12.087 7.799 -17.610 1.00 80.50 89 THR A CA 1
ATOM 695 C C . THR A 1 89 ? 11.712 6.676 -16.638 1.00 80.50 89 THR A C 1
ATOM 697 O O . THR A 1 89 ? 11.116 6.932 -15.592 1.00 80.50 89 THR A O 1
ATOM 700 N N . ILE A 1 90 ? 12.163 5.446 -16.913 1.00 83.88 90 ILE A N 1
ATOM 701 C CA . ILE A 1 90 ? 11.983 4.289 -16.024 1.00 83.88 90 ILE A CA 1
ATOM 702 C C . ILE A 1 90 ? 12.587 4.557 -14.638 1.00 83.88 90 ILE A C 1
ATOM 704 O O . ILE A 1 90 ? 11.996 4.201 -13.616 1.00 83.88 90 ILE A O 1
ATOM 708 N N . GLU A 1 91 ? 13.776 5.155 -14.575 1.00 85.19 91 GLU A N 1
ATOM 709 C CA . GLU A 1 91 ? 14.467 5.407 -13.311 1.00 85.19 91 GLU A CA 1
ATOM 710 C C . GLU A 1 91 ? 13.776 6.489 -12.470 1.00 85.19 91 GLU A C 1
ATOM 712 O O . GLU A 1 91 ? 13.598 6.301 -11.261 1.00 85.19 91 GLU A O 1
ATOM 717 N N . GLY A 1 92 ? 13.285 7.554 -13.112 1.00 83.00 92 GLY A N 1
ATOM 718 C CA . GLY A 1 92 ? 12.442 8.561 -12.467 1.00 83.00 92 GLY A CA 1
ATOM 719 C C . GLY A 1 92 ? 11.154 7.957 -11.903 1.00 83.00 92 GLY A C 1
ATOM 720 O O . GLY A 1 92 ? 10.854 8.110 -10.714 1.00 83.00 92 GLY A O 1
ATOM 721 N N . ASP A 1 93 ? 10.430 7.182 -12.710 1.00 87.00 93 ASP A N 1
ATOM 722 C CA . ASP A 1 93 ? 9.170 6.557 -12.295 1.00 87.00 93 ASP A CA 1
ATOM 723 C C . ASP A 1 93 ? 9.375 5.516 -11.179 1.00 87.00 93 ASP A C 1
ATOM 725 O O . ASP A 1 93 ? 8.555 5.400 -10.259 1.00 87.00 93 ASP A O 1
ATOM 729 N N . LYS A 1 94 ? 10.516 4.810 -11.166 1.00 89.06 94 LYS A N 1
ATOM 730 C CA . LYS A 1 94 ? 10.902 3.929 -10.050 1.00 89.06 94 LYS A CA 1
ATOM 731 C C . LYS A 1 94 ? 11.019 4.684 -8.733 1.00 89.06 94 LYS A C 1
ATOM 733 O O . LYS A 1 94 ? 10.620 4.153 -7.691 1.00 89.06 94 LYS A O 1
ATOM 738 N N . GLU A 1 95 ? 11.575 5.893 -8.743 1.00 90.44 95 GLU A N 1
ATOM 739 C CA . GLU A 1 95 ? 11.682 6.713 -7.537 1.00 90.44 95 GLU A CA 1
ATOM 740 C C . GLU A 1 95 ? 10.294 7.116 -7.015 1.00 90.44 95 GLU A C 1
ATOM 742 O O . GLU A 1 95 ? 10.032 7.015 -5.811 1.00 90.44 95 GLU A O 1
ATOM 747 N N . TYR A 1 96 ? 9.371 7.483 -7.911 1.00 87.94 96 TYR A N 1
ATOM 748 C CA . TYR A 1 96 ? 7.979 7.768 -7.551 1.00 87.94 96 TYR A CA 1
ATOM 749 C C . TYR A 1 96 ? 7.284 6.558 -6.919 1.00 87.94 96 TYR A C 1
ATOM 751 O O . TYR A 1 96 ? 6.689 6.685 -5.845 1.00 87.94 96 TYR A O 1
ATOM 759 N N . VAL A 1 97 ? 7.421 5.367 -7.510 1.00 90.69 97 VAL A N 1
ATOM 760 C CA . VAL A 1 97 ? 6.842 4.132 -6.952 1.00 90.69 97 VAL A CA 1
ATOM 761 C C . VAL A 1 97 ? 7.406 3.829 -5.565 1.00 90.69 97 VAL A C 1
ATOM 763 O O . VAL A 1 97 ? 6.648 3.466 -4.661 1.00 90.69 97 VAL A O 1
ATOM 766 N N . LYS A 1 98 ? 8.713 4.021 -5.343 1.00 91.06 98 LYS A N 1
ATOM 767 C CA . LYS A 1 98 ? 9.326 3.859 -4.013 1.00 91.06 98 LYS A CA 1
ATOM 768 C C . LYS A 1 98 ? 8.739 4.839 -2.996 1.00 91.06 98 LYS A C 1
ATOM 770 O O . LYS A 1 98 ? 8.378 4.416 -1.899 1.00 91.06 98 LYS A O 1
ATOM 775 N N . LYS A 1 99 ? 8.588 6.120 -3.356 1.00 92.94 99 LYS A N 1
ATOM 776 C CA . LYS A 1 99 ? 7.974 7.142 -2.486 1.00 92.94 99 LYS A CA 1
ATOM 777 C C . LYS A 1 99 ? 6.534 6.779 -2.127 1.00 92.94 99 LYS A C 1
ATOM 779 O O . LYS A 1 99 ? 6.175 6.805 -0.952 1.00 92.94 99 LYS A O 1
ATOM 784 N N . TYR A 1 100 ? 5.728 6.382 -3.108 1.00 92.06 100 TYR A N 1
ATOM 785 C CA . TYR A 1 100 ? 4.345 5.960 -2.877 1.00 92.06 100 TYR A CA 1
ATOM 786 C C . TYR A 1 100 ? 4.248 4.725 -1.982 1.00 92.06 100 TYR A C 1
ATOM 788 O O . TYR A 1 100 ? 3.439 4.709 -1.056 1.00 92.06 100 TYR A O 1
ATOM 796 N N . SER A 1 101 ? 5.128 3.745 -2.191 1.00 91.56 101 SER A N 1
ATOM 797 C CA . SER A 1 101 ? 5.209 2.537 -1.359 1.00 91.56 101 SER A CA 1
ATOM 798 C C . SER A 1 101 ? 5.608 2.851 0.084 1.00 91.56 101 SER A C 1
ATOM 800 O O . SER A 1 101 ? 5.121 2.229 1.026 1.00 91.56 101 SER A O 1
ATOM 802 N N . LEU A 1 102 ? 6.487 3.835 0.284 1.00 93.50 102 LEU A N 1
ATOM 803 C CA . LEU A 1 102 ? 6.893 4.265 1.617 1.00 93.50 102 LEU A CA 1
ATOM 804 C C . LEU A 1 102 ? 5.745 4.977 2.342 1.00 93.50 102 LEU A C 1
ATOM 806 O O . LEU A 1 102 ? 5.468 4.663 3.498 1.00 93.50 102 LEU A O 1
ATOM 810 N N . ILE A 1 103 ? 5.037 5.886 1.663 1.00 92.94 103 ILE A N 1
ATOM 811 C CA . ILE A 1 103 ? 3.883 6.598 2.235 1.00 92.94 103 ILE A CA 1
ATOM 812 C C . ILE A 1 103 ? 2.765 5.614 2.600 1.00 92.94 103 ILE A C 1
ATOM 814 O O . ILE A 1 103 ? 2.216 5.689 3.705 1.00 92.94 103 ILE A O 1
ATOM 818 N N . SER A 1 104 ? 2.441 4.674 1.708 1.00 91.44 104 SER A N 1
ATOM 819 C CA . SER A 1 104 ? 1.426 3.650 1.971 1.00 91.44 104 SER A CA 1
ATOM 820 C C . SER A 1 104 ? 1.846 2.722 3.116 1.00 91.44 104 SER A C 1
ATOM 822 O O . SER A 1 104 ? 1.040 2.463 4.010 1.00 91.44 104 SER A O 1
ATOM 824 N N . GLY A 1 105 ? 3.116 2.304 3.166 1.00 90.88 105 GLY A N 1
ATOM 825 C CA . GLY A 1 105 ? 3.664 1.475 4.241 1.00 90.88 105 GLY A CA 1
ATOM 826 C C . GLY A 1 105 ? 3.633 2.156 5.611 1.00 90.88 105 GLY A C 1
ATOM 827 O O . GLY A 1 105 ? 3.161 1.567 6.584 1.00 90.88 105 GLY A O 1
ATOM 828 N N . VAL A 1 106 ? 4.064 3.418 5.700 1.00 93.69 106 VAL A N 1
ATOM 829 C CA . VAL A 1 106 ? 3.985 4.202 6.947 1.00 93.69 106 VAL A CA 1
ATOM 830 C C . VAL A 1 106 ? 2.529 4.354 7.391 1.00 93.69 106 VAL A C 1
ATOM 832 O O . VAL A 1 106 ? 2.207 4.114 8.557 1.00 93.69 106 VA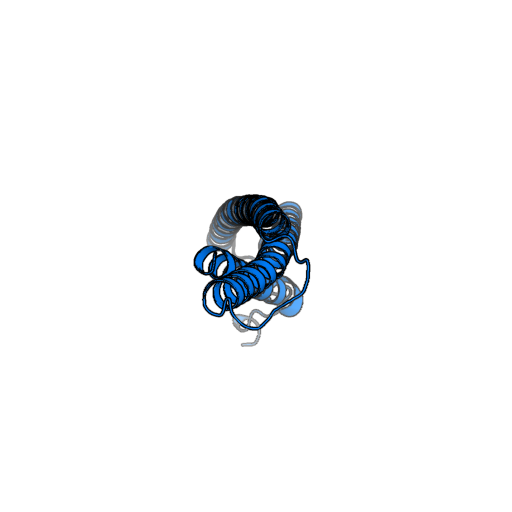L A O 1
ATOM 835 N N . SER A 1 107 ? 1.629 4.673 6.460 1.00 92.69 107 SER A N 1
ATOM 836 C CA . SER A 1 107 ? 0.195 4.794 6.747 1.0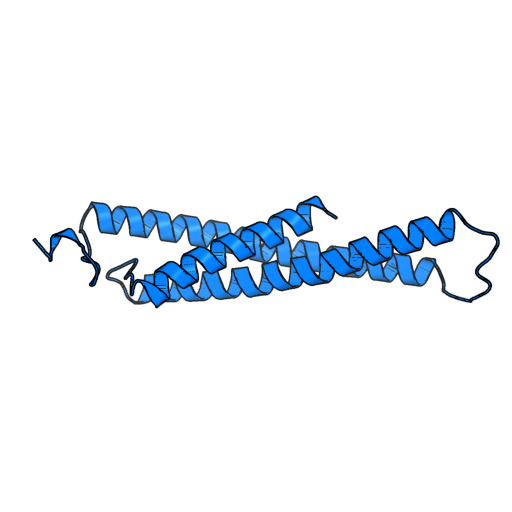0 92.69 107 SER A CA 1
ATOM 837 C C . SER A 1 107 ? -0.406 3.480 7.253 1.00 92.69 107 SER A C 1
ATOM 839 O O . SER A 1 107 ? -1.203 3.489 8.192 1.00 92.69 107 SER A O 1
ATOM 841 N N . PHE A 1 108 ? 0.024 2.343 6.700 1.00 92.25 108 PHE A N 1
ATOM 842 C CA . PHE A 1 108 ? -0.386 1.018 7.155 1.00 92.25 108 PHE A CA 1
ATOM 843 C C . PHE A 1 108 ? 0.055 0.725 8.590 1.00 92.25 108 PHE A C 1
ATOM 845 O O . PHE A 1 108 ? -0.741 0.223 9.384 1.00 92.25 108 PHE A O 1
ATOM 852 N N . ILE A 1 109 ? 1.282 1.093 8.971 1.00 93.88 109 ILE A N 1
ATOM 853 C CA . ILE A 1 109 ? 1.760 0.919 10.351 1.00 93.88 109 ILE A CA 1
ATOM 854 C C . ILE A 1 109 ? 0.873 1.702 11.329 1.00 93.88 109 ILE A C 1
ATOM 856 O O . ILE A 1 109 ? 0.392 1.132 12.312 1.00 93.88 109 ILE A O 1
ATOM 860 N N . PHE A 1 110 ? 0.592 2.979 11.048 1.00 92.12 110 PHE A N 1
ATOM 861 C CA . PHE A 1 110 ? -0.300 3.791 11.886 1.00 92.12 110 PHE A CA 1
ATOM 862 C C . PHE A 1 110 ? -1.720 3.229 11.942 1.00 92.12 110 PHE A C 1
ATOM 864 O O . PHE A 1 110 ? -2.323 3.176 13.017 1.00 92.12 110 PHE A O 1
ATOM 871 N N . PHE A 1 111 ? -2.236 2.756 10.808 1.00 91.12 111 PHE A N 1
ATOM 872 C CA . PHE A 1 111 ? -3.529 2.089 10.738 1.00 91.12 111 PHE A CA 1
ATOM 873 C C . PHE A 1 111 ? -3.576 0.849 11.640 1.00 91.12 111 PHE A C 1
ATOM 875 O O . PHE A 1 111 ? -4.504 0.713 12.436 1.00 91.12 111 PHE A O 1
ATOM 882 N N . VAL A 1 112 ? -2.561 -0.020 11.594 1.00 90.38 112 VAL A N 1
ATOM 883 C CA . VAL A 1 112 ? -2.485 -1.221 12.442 1.00 90.38 112 VAL A CA 1
ATOM 884 C C . VAL A 1 112 ? -2.393 -0.855 13.924 1.00 90.38 112 VAL A C 1
ATOM 886 O O . VAL A 1 112 ? -3.054 -1.487 14.750 1.00 90.38 112 VAL A O 1
ATOM 889 N N . LEU A 1 113 ? -1.607 0.164 14.284 1.00 91.12 113 LEU A N 1
ATOM 890 C CA . LEU A 1 113 ? -1.493 0.630 15.669 1.00 91.12 113 LEU A CA 1
ATOM 891 C C . LEU A 1 113 ? -2.830 1.156 16.204 1.00 91.12 113 LEU A C 1
ATOM 893 O O . LEU A 1 113 ? -3.238 0.786 17.308 1.00 91.12 113 LEU A O 1
ATOM 897 N N . LEU A 1 114 ? -3.543 1.961 15.412 1.00 87.19 114 LEU A N 1
ATOM 898 C CA . LEU A 1 114 ? -4.872 2.455 15.772 1.00 87.19 114 LEU A CA 1
ATOM 899 C C . LEU A 1 114 ? -5.892 1.320 15.847 1.00 87.19 114 LEU A C 1
ATOM 901 O O . LEU A 1 114 ? -6.628 1.236 16.826 1.00 87.19 114 LEU A O 1
ATOM 905 N N . ALA A 1 115 ? -5.897 0.403 14.881 1.00 84.38 115 ALA A N 1
ATOM 906 C CA . ALA A 1 115 ? -6.785 -0.753 14.896 1.00 84.38 115 ALA A CA 1
ATOM 907 C C . ALA A 1 115 ? -6.549 -1.638 16.132 1.00 84.38 115 ALA A C 1
ATOM 909 O O . ALA A 1 115 ? -7.509 -2.086 16.757 1.00 84.38 115 ALA A O 1
ATOM 910 N N . LYS A 1 116 ? -5.289 -1.841 16.547 1.00 86.62 116 LYS A N 1
ATOM 911 C CA . LYS A 1 116 ? -4.951 -2.550 17.793 1.00 86.62 116 LYS A CA 1
ATOM 912 C C . LYS A 1 116 ? -5.415 -1.794 19.036 1.00 86.62 116 LYS A C 1
ATOM 914 O O . LYS A 1 116 ? -5.975 -2.413 19.938 1.00 86.62 116 LYS A O 1
ATOM 919 N N . ASN A 1 117 ? -5.202 -0.477 19.089 1.00 86.50 117 ASN A N 1
ATOM 920 C CA . ASN A 1 117 ? -5.663 0.363 20.198 1.00 86.50 117 ASN A CA 1
ATOM 921 C C . ASN A 1 117 ? -7.184 0.264 20.365 1.00 86.50 117 ASN A C 1
ATOM 923 O O . ASN A 1 117 ? -7.679 0.042 21.466 1.00 86.50 117 ASN A O 1
ATOM 927 N N . ILE A 1 118 ? -7.907 0.339 19.252 1.00 80.75 118 ILE A N 1
ATOM 928 C CA . ILE A 1 118 ? -9.355 0.201 19.220 1.00 80.75 118 ILE A CA 1
ATOM 929 C C . ILE A 1 118 ? -9.791 -1.217 19.597 1.00 80.75 118 ILE A C 1
ATOM 931 O O . ILE A 1 118 ? -10.699 -1.386 20.397 1.00 80.75 118 ILE A O 1
ATOM 935 N N . SER A 1 119 ? -9.133 -2.257 19.083 1.00 78.44 119 SER A N 1
ATOM 936 C CA . SER A 1 119 ? -9.461 -3.637 19.457 1.00 78.44 119 SER A CA 1
ATOM 937 C C . SER A 1 119 ? -9.303 -3.880 20.960 1.00 78.44 119 SER A C 1
ATOM 939 O O . SER A 1 119 ? -10.058 -4.670 21.527 1.00 78.44 119 SER A O 1
ATOM 941 N N . LYS A 1 120 ? -8.338 -3.216 21.607 1.00 82.31 120 LYS A N 1
ATOM 942 C CA . LYS A 1 120 ? -8.180 -3.242 23.064 1.00 82.31 120 LYS A CA 1
ATOM 943 C C . LYS A 1 120 ? -9.336 -2.517 23.764 1.00 82.31 120 LYS A C 1
ATOM 945 O O . LYS A 1 120 ? -9.893 -3.071 24.703 1.00 82.31 120 LYS A O 1
ATOM 950 N N . GLU A 1 121 ? -9.737 -1.349 23.262 1.00 76.69 121 GLU A N 1
ATOM 951 C CA . GLU A 1 121 ? -10.902 -0.594 23.753 1.00 76.69 121 GLU A CA 1
ATOM 952 C C . GLU A 1 121 ? -12.190 -1.428 23.683 1.00 76.69 121 GLU A C 1
ATOM 954 O O . GLU A 1 121 ? -12.874 -1.548 24.691 1.00 76.69 121 GLU A O 1
ATOM 959 N N . ILE A 1 122 ? -12.468 -2.090 22.553 1.00 73.44 122 ILE A N 1
ATOM 960 C CA . ILE A 1 122 ? -13.641 -2.971 22.394 1.00 73.44 122 ILE A CA 1
ATOM 961 C C . ILE A 1 122 ? -13.584 -4.153 23.373 1.00 73.44 122 ILE A C 1
ATOM 963 O O . ILE A 1 122 ? -14.605 -4.569 23.911 1.00 73.44 122 ILE A O 1
ATOM 967 N N . ARG A 1 123 ? -12.399 -4.725 23.623 1.00 76.12 123 ARG A N 1
ATOM 968 C CA . ARG A 1 123 ? -12.253 -5.839 24.575 1.00 76.12 123 ARG A CA 1
ATOM 969 C C . ARG A 1 123 ? -12.565 -5.409 26.010 1.00 76.12 123 ARG A C 1
ATOM 971 O O . ARG A 1 123 ? -13.117 -6.199 26.769 1.00 76.12 123 ARG A O 1
ATOM 978 N N . GLU A 1 124 ? -12.184 -4.191 26.382 1.00 76.31 124 GLU A N 1
ATOM 979 C CA . GLU A 1 124 ? -12.430 -3.625 27.713 1.00 76.31 124 GLU A CA 1
ATOM 980 C C . GLU A 1 124 ? -13.856 -3.068 27.849 1.00 76.31 124 GLU A C 1
ATOM 982 O O . GLU A 1 124 ? -14.433 -3.101 28.936 1.00 76.31 124 GLU A O 1
ATOM 987 N N . ARG A 1 125 ? -14.437 -2.576 26.750 1.00 67.00 125 ARG A N 1
ATOM 988 C CA . ARG A 1 125 ? -15.795 -2.034 26.650 1.00 67.00 125 ARG A CA 1
ATOM 989 C C . ARG A 1 125 ? -16.416 -2.456 25.313 1.00 67.00 125 ARG A C 1
ATOM 991 O O . ARG A 1 125 ? -16.208 -1.774 24.308 1.00 67.00 125 ARG A O 1
ATOM 998 N N . PRO A 1 126 ? -17.160 -3.574 25.267 1.00 63.03 126 PRO A N 1
ATOM 999 C CA . PRO A 1 126 ? -17.694 -4.092 24.015 1.00 63.03 126 PRO A CA 1
ATOM 1000 C C . PRO A 1 126 ? -18.710 -3.122 23.419 1.00 63.03 126 PRO A C 1
ATOM 1002 O O . PRO A 1 126 ? -19.805 -2.924 23.944 1.00 63.03 126 PRO A O 1
ATOM 1005 N N . THR A 1 127 ? -18.349 -2.528 22.287 1.00 59.31 127 THR A N 1
ATOM 1006 C CA . THR A 1 127 ? -19.266 -1.743 21.470 1.00 59.31 127 THR A CA 1
ATOM 1007 C C . THR A 1 127 ? -20.146 -2.694 20.671 1.00 59.31 127 THR A C 1
ATOM 1009 O O . THR A 1 127 ? -19.667 -3.522 19.899 1.00 59.31 127 THR A O 1
ATOM 1012 N N . THR A 1 128 ? -21.465 -2.616 20.855 1.00 53.78 128 THR A N 1
ATOM 1013 C CA . THR A 1 128 ? -22.364 -3.498 20.100 1.00 53.78 128 THR A CA 1
ATOM 1014 C C . THR A 1 128 ? -22.464 -3.051 18.641 1.00 53.78 128 THR A C 1
ATOM 1016 O O . THR A 1 128 ? -22.878 -1.925 18.359 1.00 53.78 128 THR A O 1
ATOM 1019 N N . SER A 1 129 ? -22.130 -3.949 17.710 1.00 56.06 129 SER A N 1
ATOM 1020 C CA . SER A 1 129 ? -22.533 -3.834 16.305 1.00 56.06 129 SER A CA 1
ATOM 1021 C C . SER A 1 129 ? -24.065 -3.826 16.211 1.00 56.06 129 SER A C 1
ATOM 1023 O O . SER A 1 129 ? -24.749 -4.499 16.988 1.00 56.06 129 SER A O 1
ATOM 1025 N N . LYS A 1 130 ? -24.636 -3.088 15.249 1.00 53.22 130 LYS A N 1
ATOM 1026 C CA . LYS A 1 130 ? -26.081 -3.173 14.950 1.00 53.22 130 LYS A CA 1
ATOM 1027 C C . LYS A 1 130 ? -26.485 -4.561 14.427 1.00 53.22 130 LYS A C 1
ATOM 1029 O O . LYS A 1 130 ? -27.637 -4.945 14.581 1.00 53.22 130 LYS A O 1
ATOM 1034 N N . TRP A 1 131 ? -25.533 -5.307 13.865 1.00 52.41 131 TRP A N 1
ATOM 1035 C CA . TRP A 1 131 ? -25.697 -6.662 13.328 1.00 52.41 131 TRP A CA 1
ATOM 1036 C C . TRP A 1 131 ? -25.134 -7.737 14.263 1.00 52.41 131 TRP A C 1
ATOM 1038 O O . TRP A 1 131 ? -24.626 -8.763 13.818 1.00 52.41 131 TRP A O 1
ATOM 1048 N N . ASP A 1 132 ? -25.171 -7.489 15.570 1.00 58.03 132 ASP A N 1
ATOM 1049 C CA . ASP A 1 132 ? -24.813 -8.506 16.547 1.00 58.03 132 ASP A CA 1
ATOM 1050 C C . ASP A 1 132 ? -25.858 -9.633 16.518 1.00 58.03 132 ASP A C 1
ATOM 1052 O O . ASP A 1 132 ? -26.962 -9.490 17.042 1.00 58.03 132 ASP A O 1
ATOM 1056 N N . LEU A 1 133 ? -25.515 -10.750 15.867 1.00 55.47 133 LEU A N 1
ATOM 1057 C CA . LEU A 1 133 ? -26.363 -11.943 15.757 1.00 55.47 133 LEU A CA 1
ATOM 1058 C C . LEU A 1 133 ? -26.744 -12.511 17.132 1.00 55.47 133 LEU A C 1
ATOM 1060 O O . LEU A 1 133 ? -27.754 -13.199 17.242 1.00 55.47 133 LEU A O 1
ATOM 1064 N N . SER A 1 134 ? -25.996 -12.183 18.194 1.00 58.69 134 SER A N 1
ATOM 1065 C CA . SER A 1 134 ? -26.360 -12.566 19.561 1.00 58.69 134 SER A CA 1
ATOM 1066 C C . SER A 1 134 ? -27.605 -11.841 20.092 1.00 58.69 134 SER A C 1
ATOM 1068 O O . SER A 1 134 ? -28.221 -12.323 21.043 1.00 58.69 134 SER A O 1
ATOM 1070 N N . LYS A 1 135 ? -28.011 -10.722 19.468 1.00 53.91 135 LYS A N 1
ATOM 1071 C CA . LYS A 1 135 ? -29.242 -9.982 19.797 1.00 53.91 135 LYS A CA 1
ATOM 1072 C C . LYS A 1 135 ? -30.505 -10.555 19.146 1.00 53.91 135 LYS A C 1
ATOM 1074 O O . LYS A 1 135 ? -31.594 -10.139 19.523 1.00 53.91 135 LYS A O 1
ATOM 1079 N N . TYR A 1 136 ? -30.380 -11.486 18.200 1.00 57.88 136 TYR A N 1
ATOM 1080 C CA . TYR A 1 136 ? -31.508 -12.119 17.501 1.00 57.88 136 TYR A CA 1
ATOM 1081 C C . TYR A 1 136 ? -31.775 -13.545 18.020 1.00 57.88 136 TYR A C 1
ATOM 1083 O O . TYR A 1 136 ? -31.991 -14.462 17.231 1.00 57.88 136 TYR A O 1
ATOM 1091 N N . LYS A 1 137 ? -31.689 -13.730 19.344 1.00 51.22 137 LYS A N 1
ATOM 1092 C CA . LYS A 1 137 ? -31.941 -15.008 20.028 1.00 51.22 137 LYS A CA 1
ATOM 1093 C C . LYS A 1 137 ? -33.428 -15.291 20.203 1.00 51.22 137 LYS A C 1
ATOM 1095 O O . LYS A 1 137 ? -34.160 -14.331 20.528 1.00 51.22 137 LYS A O 1
#

Foldseek 3Di:
DVVLLVVLVVLLVVLVVVVCCCPVLVDDLAPDPVLVVLLVVLSVLLNVLSVLLNVLVVVLVVLVVVLVVCVVCVPPDPDPPPSVVSVVVSVVSVVSSVVSSVSNVVSVVVSVVSSVVSVVVCVVPPDDGPPPVVVVD

pLDDT: mean 79.18, std 13.27, range [48.78, 93.88]

Sequence (137 aa):
MYIIVGLNILLVFIAVIYMVKNILINYRLSESGLKNGCIAILICIMVWFAGNGALVGIKIIEAEDTLEYMINNEEEVSEELDVNFVKLTIEGDKEYVKKYSLISGVSFIFFVLLAKNISKEIRERPTTSKWDLSKYK

Secondary structure (DSSP, 8-state):
-HHHHHHHHHHHHHHHHHHHHHHHS---S-S-HHHHHHHHHHHHHHHHHHHHHHHHHHHHHHHHHHHHHHHHTTTS--S---HHHHHHHHHHHHHHHHHHHHHHHHHHHHHHHHHHHHHHHHHHS-PPPTT-GGG--